Protein AF-A0A942K220-F1 (afdb_monomer_lite)

Foldseek 3Di:
DDDDDCPPPLKDQVLQVVLVVQVVVCVVVVNDDPCNVVSVVSNPPRVDIDRVCVVVVPDDPD

pLDDT: mean 70.27, std 12.7, range [39.34, 85.56]

Secondary structure (DSSP, 8-state):
---------SEEEHHHHHHHHHHHHHHHHT--STHHHHHHHHHT--S-EEEHHHHTT-----

Structure (mmCIF, N/CA/C/O backbone):
data_AF-A0A942K220-F1
#
_entry.id   AF-A0A942K220-F1
#
loop_
_atom_site.group_PDB
_atom_site.id
_atom_site.type_symbol
_atom_site.label_atom_id
_atom_site.label_alt_id
_atom_site.label_comp_id
_atom_site.label_asym_id
_atom_site.label_entity_id
_atom_site.label_seq_id
_atom_site.pdbx_PDB_ins_code
_atom_site.Cartn_x
_atom_site.Cartn_y
_atom_site.Cart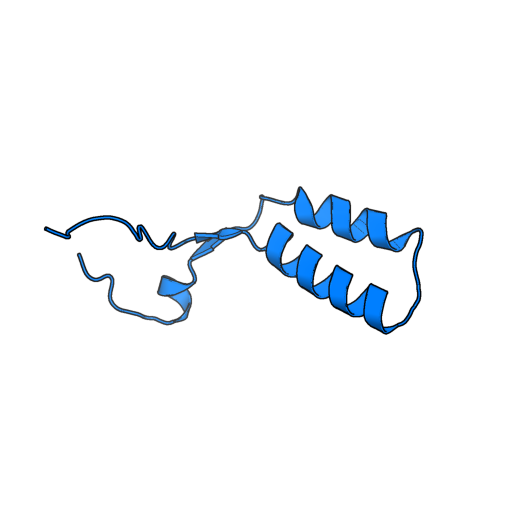n_z
_atom_site.occupancy
_atom_site.B_iso_or_equiv
_atom_site.auth_seq_id
_atom_site.auth_comp_id
_atom_site.auth_asym_id
_atom_site.auth_atom_id
_atom_site.pdbx_PDB_model_num
ATOM 1 N N . MET A 1 1 ? -20.037 25.377 18.747 1.00 43.88 1 MET A N 1
ATOM 2 C CA . MET A 1 1 ? -18.881 25.404 17.814 1.00 43.88 1 MET A CA 1
ATOM 3 C C . MET A 1 1 ? -17.735 24.713 18.549 1.00 43.88 1 MET A C 1
ATOM 5 O O . MET A 1 1 ? -17.326 25.264 19.551 1.00 43.88 1 MET A O 1
ATOM 9 N N . LYS A 1 2 ? -17.235 23.511 18.250 1.00 39.34 2 LYS A N 1
ATOM 10 C CA . LYS A 1 2 ? -17.019 22.772 16.999 1.00 39.34 2 LYS A CA 1
ATOM 11 C C . LYS A 1 2 ? -17.032 21.264 17.336 1.00 39.34 2 LYS A C 1
ATOM 13 O O . LYS A 1 2 ? -16.028 20.756 17.814 1.00 39.34 2 LYS A O 1
ATOM 18 N N . ASP A 1 3 ? -18.120 20.560 17.052 1.00 44.12 3 ASP A N 1
ATOM 19 C CA . ASP A 1 3 ? -18.188 19.097 17.176 1.00 44.12 3 ASP A CA 1
ATOM 20 C C . ASP A 1 3 ? -18.624 18.526 15.838 1.00 44.12 3 ASP A C 1
ATOM 22 O O . ASP A 1 3 ? -19.808 18.507 15.525 1.00 44.12 3 ASP A O 1
ATOM 26 N N . SER A 1 4 ? -17.636 18.198 15.010 1.00 47.62 4 SER A N 1
ATOM 27 C CA . SER A 1 4 ? -17.656 17.437 13.748 1.00 47.62 4 SER A CA 1
ATOM 28 C C . SER A 1 4 ? -16.261 17.687 13.158 1.00 47.62 4 SER A C 1
ATOM 30 O O . SER A 1 4 ? -15.826 18.831 13.113 1.00 47.62 4 SER A O 1
ATOM 32 N N . PHE A 1 5 ? -15.436 16.713 12.783 1.00 45.34 5 PHE A N 1
ATOM 33 C CA . PHE A 1 5 ? -15.443 16.255 11.389 1.00 45.34 5 PHE A CA 1
ATOM 34 C C . PHE A 1 5 ? -14.394 15.170 11.103 1.00 45.34 5 PHE A C 1
ATOM 36 O O . PHE A 1 5 ? -14.039 14.954 9.950 1.00 45.34 5 PHE A O 1
ATOM 43 N N . ILE A 1 6 ? -13.887 14.454 12.108 1.00 44.88 6 ILE A N 1
ATOM 44 C CA . ILE A 1 6 ? -12.975 13.336 11.839 1.00 44.88 6 ILE A CA 1
ATOM 45 C C . ILE A 1 6 ? -13.623 12.053 12.342 1.00 44.88 6 ILE A C 1
ATOM 47 O O . ILE A 1 6 ? -13.285 11.528 13.398 1.00 44.88 6 ILE A O 1
ATOM 51 N N . LYS A 1 7 ? -14.573 11.527 11.555 1.00 46.44 7 LYS A N 1
ATOM 52 C CA . LYS A 1 7 ? -14.877 10.091 11.584 1.00 46.44 7 LYS A CA 1
ATOM 53 C C . LYS A 1 7 ? -13.626 9.389 11.070 1.00 46.44 7 LYS A C 1
ATOM 55 O O . LYS A 1 7 ? -13.505 9.126 9.875 1.00 46.44 7 LYS A O 1
ATOM 60 N N . ILE A 1 8 ? -12.651 9.197 11.955 1.00 56.22 8 ILE A N 1
ATOM 61 C CA . ILE A 1 8 ? -11.455 8.426 11.646 1.00 56.22 8 ILE A CA 1
ATOM 62 C C . ILE A 1 8 ? -11.974 7.045 11.263 1.00 56.22 8 ILE A C 1
ATOM 64 O O . ILE A 1 8 ? -12.531 6.345 12.105 1.00 56.22 8 ILE A O 1
ATOM 68 N N . LYS A 1 9 ? -11.882 6.698 9.978 1.00 57.00 9 LYS A N 1
ATOM 69 C CA . LYS A 1 9 ? -12.295 5.379 9.516 1.00 57.00 9 LYS A CA 1
ATOM 70 C C . LYS A 1 9 ? -11.395 4.365 10.216 1.00 57.00 9 LYS A C 1
ATOM 72 O O . LYS A 1 9 ? -10.172 4.390 10.080 1.00 57.00 9 LYS A O 1
ATOM 77 N N . ASP A 1 10 ? -12.014 3.495 11.004 1.00 60.41 10 ASP A N 1
ATOM 78 C CA . ASP A 1 10 ? -11.327 2.431 11.745 1.00 60.41 10 ASP A CA 1
ATOM 79 C C . ASP A 1 10 ? -10.811 1.320 10.828 1.00 60.41 10 ASP A C 1
ATOM 81 O O . ASP A 1 10 ? -10.134 0.399 11.282 1.00 60.41 10 ASP A O 1
ATOM 85 N N . GLU A 1 11 ? -11.124 1.427 9.539 1.00 64.69 11 GLU A N 1
ATOM 86 C CA . GLU A 1 11 ? -10.823 0.485 8.480 1.00 64.69 11 GLU A CA 1
ATOM 87 C C . GLU A 1 11 ? -9.941 1.178 7.441 1.00 64.69 11 GLU A C 1
ATOM 89 O O . GLU A 1 11 ? -10.283 2.239 6.913 1.00 64.69 11 GLU A O 1
ATOM 94 N N . ILE A 1 12 ? -8.782 0.579 7.183 1.00 71.69 12 ILE A N 1
ATOM 95 C CA . ILE A 1 12 ? -7.862 0.989 6.124 1.00 71.69 12 ILE A CA 1
ATOM 96 C C . ILE A 1 12 ? -7.852 -0.133 5.093 1.00 71.69 12 ILE A C 1
ATOM 98 O O . ILE A 1 12 ? -7.580 -1.289 5.431 1.00 71.69 12 ILE A O 1
ATOM 102 N N . ALA A 1 13 ? -8.151 0.205 3.841 1.00 76.81 13 ALA A N 1
ATOM 103 C CA . ALA A 1 13 ? -7.998 -0.713 2.724 1.00 76.81 13 ALA A CA 1
ATOM 104 C C . ALA A 1 13 ? -6.502 -0.969 2.495 1.00 76.81 13 ALA A C 1
ATOM 106 O O . ALA A 1 13 ? -5.726 -0.036 2.265 1.00 76.81 13 ALA A O 1
ATOM 107 N N . LEU A 1 14 ? -6.084 -2.231 2.592 1.00 76.50 14 LEU A N 1
ATOM 108 C CA . LEU A 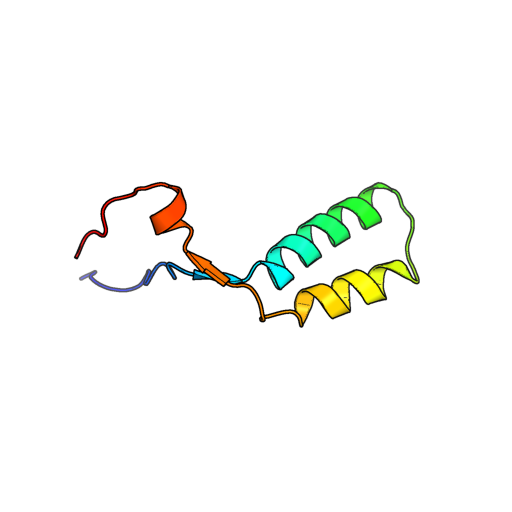1 14 ? -4.681 -2.606 2.428 1.00 76.50 14 LEU A CA 1
ATOM 109 C C . LEU A 1 14 ? -4.214 -2.513 0.977 1.00 76.50 14 LEU A C 1
ATOM 111 O O . LEU A 1 14 ? -3.043 -2.223 0.751 1.00 76.50 14 LEU A O 1
ATOM 115 N N . GLY A 1 15 ? -5.103 -2.747 0.009 1.00 80.62 15 GLY A N 1
ATOM 116 C CA . GLY A 1 15 ? -4.765 -2.699 -1.415 1.00 80.62 15 GLY A CA 1
ATOM 117 C C . GLY A 1 15 ? -4.179 -1.351 -1.834 1.00 80.62 15 GLY A C 1
ATOM 118 O O . GLY A 1 15 ? -3.015 -1.307 -2.242 1.00 80.62 15 GLY A O 1
ATOM 119 N N . PRO A 1 16 ? -4.906 -0.233 -1.638 1.00 81.94 16 PRO A N 1
ATOM 120 C CA . PRO A 1 16 ? -4.395 1.102 -1.937 1.00 81.94 16 PRO A CA 1
ATOM 121 C C . PRO A 1 16 ? -3.111 1.437 -1.170 1.00 81.94 16 PRO A C 1
ATOM 123 O O . PRO A 1 16 ? -2.201 2.045 -1.727 1.00 81.94 16 PRO A O 1
ATOM 126 N N . LEU A 1 17 ? -2.992 1.000 0.088 1.00 82.44 17 LEU A N 1
ATOM 127 C CA . LEU A 1 17 ? -1.794 1.235 0.898 1.00 82.44 17 LEU A CA 1
ATOM 128 C C . LEU A 1 17 ? -0.556 0.537 0.304 1.00 82.44 17 LEU A C 1
ATOM 130 O O . LEU A 1 17 ? 0.495 1.157 0.135 1.00 82.44 17 LEU A O 1
ATOM 134 N N . LEU A 1 18 ? -0.688 -0.746 -0.041 1.00 82.50 18 LEU A N 1
ATOM 135 C CA . LEU A 1 18 ? 0.377 -1.539 -0.656 1.00 82.50 18 LEU A CA 1
ATOM 136 C C . LEU A 1 18 ? 0.714 -1.038 -2.064 1.00 82.50 18 LEU A C 1
ATOM 138 O O . LEU A 1 18 ? 1.888 -1.010 -2.431 1.00 82.50 18 LEU A O 1
ATOM 142 N N . ALA A 1 19 ? -0.285 -0.586 -2.826 1.00 84.88 19 ALA A N 1
ATOM 143 C CA . ALA A 1 19 ? -0.088 0.024 -4.137 1.00 84.88 19 ALA A CA 1
ATOM 144 C C . ALA A 1 19 ? 0.791 1.283 -4.049 1.00 84.88 19 ALA A C 1
ATOM 146 O O . ALA A 1 19 ? 1.731 1.423 -4.830 1.00 84.88 19 ALA A O 1
ATOM 147 N N . VAL A 1 20 ? 0.543 2.162 -3.070 1.00 85.00 20 VAL A N 1
ATOM 148 C CA . VAL A 1 20 ? 1.351 3.378 -2.856 1.00 85.00 20 VAL A CA 1
ATOM 149 C C . VAL A 1 20 ? 2.788 3.033 -2.462 1.00 85.00 20 VAL A C 1
ATOM 151 O O . VAL A 1 20 ? 3.726 3.591 -3.028 1.00 85.00 20 VAL A O 1
ATOM 154 N N . LEU A 1 21 ? 2.978 2.093 -1.531 1.00 85.56 21 LEU A N 1
ATOM 155 C CA . LEU A 1 21 ? 4.310 1.628 -1.120 1.00 85.56 21 LEU A CA 1
ATOM 156 C C . LEU A 1 21 ? 5.103 1.050 -2.298 1.00 85.56 21 LEU A C 1
ATOM 158 O O . LEU A 1 21 ? 6.264 1.410 -2.502 1.00 85.56 21 LEU A O 1
ATOM 162 N N . LEU A 1 22 ? 4.463 0.196 -3.100 1.00 84.69 22 LEU A N 1
ATOM 163 C CA . LEU A 1 22 ? 5.076 -0.401 -4.284 1.00 84.69 22 LEU A CA 1
ATOM 164 C C . LEU A 1 22 ? 5.402 0.664 -5.339 1.00 84.69 22 LEU A C 1
ATOM 166 O O . LEU A 1 22 ? 6.471 0.624 -5.942 1.00 84.69 22 LEU A O 1
ATOM 170 N N . PHE A 1 23 ? 4.517 1.642 -5.532 1.00 84.62 23 PHE A N 1
ATOM 171 C CA . PHE A 1 23 ? 4.737 2.745 -6.460 1.00 84.62 23 PHE A CA 1
ATOM 172 C C . PHE A 1 23 ? 5.955 3.590 -6.071 1.00 84.62 23 PHE A C 1
ATOM 174 O O . PHE A 1 23 ? 6.826 3.816 -6.908 1.00 84.62 23 PHE A O 1
ATOM 181 N N . ILE A 1 24 ? 6.070 3.992 -4.800 1.00 84.44 24 ILE A N 1
ATOM 182 C CA . ILE A 1 24 ? 7.227 4.754 -4.298 1.00 84.44 24 ILE A CA 1
ATOM 183 C C . ILE A 1 24 ? 8.523 3.965 -4.510 1.00 84.44 24 ILE A C 1
ATOM 185 O O . ILE A 1 24 ? 9.524 4.524 -4.963 1.00 84.44 24 ILE A O 1
ATOM 189 N N . TYR A 1 25 ? 8.503 2.663 -4.228 1.00 84.94 25 TYR A N 1
ATOM 190 C CA . TYR A 1 25 ? 9.656 1.790 -4.429 1.00 84.94 25 TYR A CA 1
ATOM 191 C C . TYR A 1 25 ? 10.079 1.711 -5.905 1.00 84.94 25 TYR A C 1
ATOM 193 O O . TYR A 1 25 ? 11.252 1.902 -6.222 1.00 84.94 25 TYR A O 1
ATOM 201 N N . LEU A 1 26 ? 9.126 1.503 -6.819 1.00 83.94 26 LEU A N 1
ATOM 202 C CA . LEU A 1 26 ? 9.391 1.417 -8.260 1.00 83.94 26 LEU A CA 1
ATOM 203 C C . LEU A 1 26 ? 9.933 2.729 -8.834 1.00 83.94 26 LEU A C 1
ATOM 205 O O . LEU A 1 26 ? 10.902 2.713 -9.596 1.00 83.94 26 LEU A O 1
ATOM 209 N N . VAL A 1 27 ? 9.352 3.862 -8.424 1.00 83.31 27 VAL A N 1
ATOM 210 C CA . VAL A 1 27 ? 9.839 5.201 -8.788 1.00 83.31 27 VAL A CA 1
ATOM 211 C C . VAL A 1 27 ? 11.270 5.407 -8.286 1.00 83.31 27 VAL A C 1
ATOM 213 O O . VAL A 1 27 ? 12.102 5.922 -9.026 1.00 83.31 27 VAL A O 1
ATOM 216 N N . SER A 1 28 ? 11.586 4.949 -7.071 1.00 83.06 28 SER A N 1
ATOM 217 C CA . SER A 1 28 ? 12.925 5.102 -6.475 1.00 83.06 28 SER A CA 1
ATOM 218 C C . SER A 1 28 ? 14.014 4.289 -7.185 1.00 83.06 28 SER A C 1
ATOM 220 O O . SER A 1 28 ? 15.183 4.655 -7.120 1.00 83.06 28 SER A O 1
ATOM 222 N N . ILE A 1 29 ? 13.651 3.193 -7.857 1.00 85.12 29 ILE A N 1
ATOM 223 C CA . ILE A 1 29 ? 14.595 2.303 -8.560 1.00 85.12 29 ILE A CA 1
ATOM 224 C C . ILE A 1 29 ? 14.666 2.626 -10.064 1.00 85.12 29 ILE A C 1
ATOM 226 O O . ILE A 1 29 ? 15.537 2.126 -10.770 1.00 85.12 29 ILE A O 1
ATOM 230 N N . GLY A 1 30 ? 13.788 3.498 -10.571 1.00 74.81 30 GLY A N 1
ATOM 231 C CA . GLY A 1 30 ? 13.789 3.913 -11.977 1.00 74.81 30 GLY A CA 1
ATOM 232 C C . GLY A 1 30 ? 13.331 2.823 -12.955 1.00 74.81 30 GLY A C 1
ATOM 233 O O . GLY A 1 30 ? 13.630 2.901 -14.144 1.00 74.81 30 GLY A O 1
ATOM 234 N N . ILE A 1 31 ? 12.606 1.804 -12.478 1.00 71.00 31 ILE A N 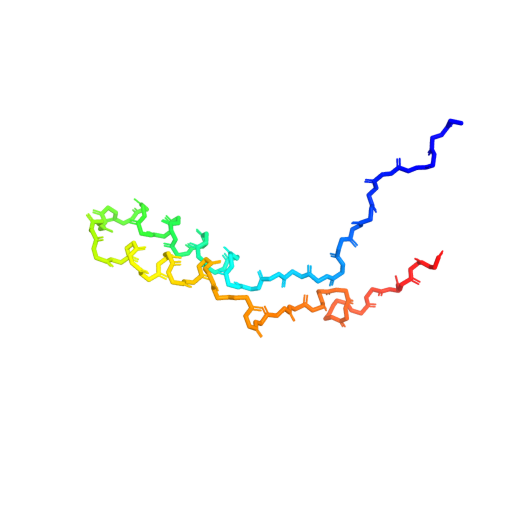1
ATOM 235 C CA . ILE A 1 31 ? 12.084 0.702 -13.301 1.00 71.00 31 ILE A CA 1
ATOM 236 C C . ILE A 1 31 ? 10.587 0.919 -13.516 1.00 71.00 31 ILE A C 1
ATOM 238 O O . ILE A 1 31 ? 9.790 0.721 -12.600 1.00 71.00 31 ILE A O 1
ATOM 242 N N . VAL A 1 32 ? 10.192 1.331 -14.723 1.00 72.50 32 VAL A N 1
ATOM 243 C CA . VAL A 1 32 ? 8.793 1.671 -15.026 1.00 72.50 32 VAL A CA 1
ATOM 244 C C . VAL A 1 32 ? 8.477 1.332 -16.484 1.00 72.50 32 VAL A C 1
ATOM 246 O O . VAL A 1 32 ? 8.788 2.115 -17.380 1.00 72.50 32 VAL A O 1
ATOM 249 N N . PRO A 1 33 ? 7.918 0.139 -16.763 1.00 67.81 33 PRO A N 1
ATOM 250 C CA . PRO A 1 33 ? 6.569 0.170 -17.350 1.00 67.81 33 PRO A CA 1
ATOM 251 C C . PRO A 1 33 ? 5.591 -0.920 -16.862 1.00 67.81 33 PRO A C 1
ATOM 253 O O . PRO A 1 33 ? 4.433 -0.611 -16.594 1.00 67.81 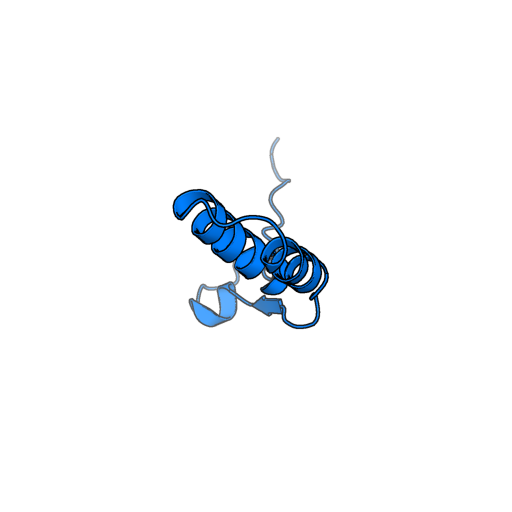33 PRO A O 1
ATOM 256 N N . TRP A 1 34 ? 5.998 -2.188 -16.730 1.00 72.31 34 TRP A N 1
ATOM 257 C CA . TRP A 1 34 ? 5.043 -3.297 -16.542 1.00 72.31 34 TRP A CA 1
ATOM 258 C C . TRP A 1 34 ? 4.584 -3.471 -15.089 1.00 72.31 34 TRP A C 1
ATOM 260 O O . TRP A 1 34 ? 3.462 -3.906 -1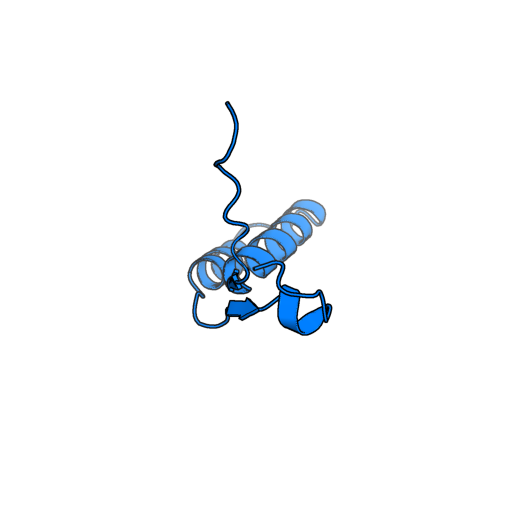4.836 1.00 72.31 34 TRP A O 1
ATOM 270 N N . GLN A 1 35 ? 5.404 -3.071 -14.119 1.00 73.25 35 GLN A N 1
ATOM 271 C CA . GLN A 1 35 ? 5.077 -3.164 -12.695 1.00 73.25 35 GLN A CA 1
ATOM 272 C C . GLN A 1 35 ? 4.003 -2.151 -12.266 1.00 73.25 35 GLN A C 1
ATOM 274 O O . GLN A 1 35 ? 3.342 -2.358 -11.248 1.00 73.25 35 GLN A O 1
ATOM 279 N N . LEU A 1 36 ? 3.752 -1.102 -13.062 1.00 75.31 36 LEU A N 1
ATOM 280 C CA . LEU A 1 36 ? 2.610 -0.203 -12.854 1.00 75.31 36 LEU A CA 1
ATOM 281 C C . LEU A 1 36 ? 1.271 -0.939 -12.976 1.00 75.31 36 LEU A C 1
ATOM 283 O O . LEU A 1 36 ? 0.305 -0.557 -12.319 1.00 75.31 36 LEU A O 1
ATOM 287 N N . PHE A 1 37 ? 1.217 -2.023 -13.755 1.00 77.81 37 PHE A N 1
ATOM 288 C CA . PHE A 1 37 ? 0.030 -2.871 -13.836 1.00 77.81 37 PHE A CA 1
ATOM 289 C C . PHE A 1 37 ? -0.276 -3.538 -12.488 1.00 77.81 37 PHE A C 1
ATOM 291 O O . PHE A 1 37 ? -1.430 -3.604 -12.073 1.00 77.81 37 PHE A O 1
ATOM 298 N N . ILE A 1 38 ? 0.764 -3.957 -11.760 1.00 79.69 38 ILE A N 1
ATOM 299 C CA . ILE A 1 38 ? 0.633 -4.536 -10.416 1.00 79.69 38 ILE A CA 1
ATOM 300 C C . ILE A 1 38 ? 0.145 -3.469 -9.431 1.00 79.69 38 ILE A C 1
ATOM 302 O O . ILE A 1 38 ? -0.752 -3.740 -8.637 1.00 79.69 38 ILE A O 1
ATOM 306 N N . VAL A 1 39 ? 0.670 -2.242 -9.516 1.00 80.50 39 VAL A N 1
ATOM 307 C CA . VAL A 1 39 ? 0.196 -1.104 -8.705 1.00 80.50 39 VAL A CA 1
ATOM 308 C C . VAL A 1 39 ? -1.287 -0.821 -8.974 1.00 80.50 39 VAL A C 1
ATOM 310 O O . VAL A 1 39 ? -2.063 -0.685 -8.030 1.00 80.50 39 VAL A O 1
ATOM 313 N N . ALA A 1 40 ? -1.706 -0.786 -10.243 1.00 79.56 40 ALA A N 1
ATOM 314 C CA . ALA A 1 40 ? -3.100 -0.555 -10.624 1.00 79.56 40 ALA A CA 1
ATOM 315 C C . ALA A 1 40 ? -4.034 -1.695 -10.176 1.00 79.56 40 ALA A C 1
ATOM 317 O O . ALA A 1 40 ? -5.155 -1.434 -9.732 1.00 79.56 40 ALA A O 1
ATOM 318 N N . MET A 1 41 ? -3.576 -2.950 -10.238 1.00 80.06 41 MET A N 1
ATOM 319 C CA . MET A 1 41 ? -4.314 -4.088 -9.682 1.00 80.06 41 MET A CA 1
ATOM 320 C C . MET A 1 41 ? -4.451 -3.989 -8.162 1.00 80.06 41 MET A C 1
ATOM 322 O O . MET A 1 41 ? -5.556 -4.146 -7.648 1.00 80.06 41 MET A O 1
ATOM 326 N N . LEU A 1 42 ? -3.366 -3.684 -7.444 1.00 81.50 42 LEU A N 1
ATOM 327 C CA . LEU A 1 42 ? -3.387 -3.527 -5.986 1.00 81.50 42 LEU A CA 1
ATOM 328 C C . LEU A 1 42 ? -4.282 -2.364 -5.547 1.00 81.50 42 LEU A C 1
ATOM 330 O O . LEU A 1 42 ? -4.971 -2.474 -4.538 1.00 81.50 42 LEU A O 1
ATOM 334 N N . TRP A 1 43 ? -4.336 -1.282 -6.326 1.00 80.88 43 TRP A N 1
ATOM 335 C CA . TRP A 1 43 ? -5.219 -0.147 -6.053 1.00 80.88 43 TRP A CA 1
ATOM 336 C C . TRP A 1 43 ? -6.703 -0.527 -6.100 1.00 80.88 43 TRP A C 1
ATOM 338 O O . TRP A 1 43 ? -7.491 -0.044 -5.292 1.00 80.88 43 TRP A O 1
ATOM 348 N N . ASN A 1 44 ? -7.079 -1.418 -7.020 1.00 80.00 44 ASN A N 1
ATOM 349 C CA . ASN A 1 44 ? -8.448 -1.928 -7.144 1.00 80.00 44 ASN A CA 1
ATOM 350 C C . ASN A 1 44 ? -8.730 -3.131 -6.227 1.00 80.00 44 ASN A C 1
ATOM 352 O O . ASN A 1 44 ? -9.854 -3.632 -6.186 1.00 80.00 44 ASN A O 1
ATOM 356 N N . PHE A 1 45 ? -7.727 -3.612 -5.491 1.00 74.75 45 PHE A N 1
ATOM 357 C CA . PHE A 1 45 ? -7.871 -4.749 -4.595 1.00 74.75 45 PHE A CA 1
ATOM 358 C C . PHE A 1 45 ? -8.420 -4.302 -3.234 1.00 74.75 45 PHE A C 1
ATOM 360 O O . PHE A 1 45 ? -7.679 -4.085 -2.277 1.00 74.75 45 PHE A O 1
ATOM 367 N N . ASP A 1 46 ? -9.744 -4.188 -3.141 1.00 66.06 46 ASP A N 1
ATOM 368 C CA . ASP A 1 46 ? -10.445 -3.785 -1.909 1.00 66.06 46 ASP A CA 1
ATOM 369 C C . ASP A 1 46 ? -10.870 -4.979 -1.028 1.00 66.06 46 ASP A C 1
ATOM 371 O O . ASP A 1 46 ? -11.620 -4.851 -0.066 1.00 66.06 46 ASP A O 1
ATOM 375 N N . ALA A 1 47 ? -10.392 -6.186 -1.343 1.00 66.38 47 ALA A N 1
ATOM 376 C CA . ALA A 1 47 ? -10.815 -7.407 -0.654 1.00 66.38 47 ALA A CA 1
ATOM 377 C C . ALA A 1 47 ? -10.289 -7.517 0.790 1.00 66.38 47 ALA A C 1
ATOM 379 O O . ALA A 1 47 ? -10.772 -8.349 1.558 1.00 66.38 47 ALA A O 1
ATOM 380 N N . VAL A 1 48 ? -9.291 -6.710 1.171 1.00 67.31 48 VAL A N 1
ATOM 381 C CA . VAL A 1 48 ? -8.657 -6.790 2.490 1.00 67.31 48 VAL A CA 1
ATOM 382 C C . VAL A 1 48 ? -8.648 -5.421 3.161 1.00 67.31 48 VAL A C 1
ATOM 384 O O . VAL A 1 48 ? -7.818 -4.557 2.877 1.00 67.31 48 VAL A O 1
ATOM 387 N N . THR A 1 49 ? -9.554 -5.249 4.116 1.00 70.88 49 THR A N 1
ATOM 388 C CA . THR A 1 49 ? -9.608 -4.086 5.004 1.00 70.88 49 THR A CA 1
ATOM 389 C C . THR A 1 49 ? -9.055 -4.458 6.374 1.00 70.88 49 THR A C 1
ATOM 391 O O . THR A 1 49 ? -9.558 -5.378 7.026 1.00 70.88 49 THR A O 1
ATOM 394 N N . ILE A 1 50 ? -8.043 -3.734 6.850 1.00 71.38 50 ILE A N 1
ATOM 395 C CA . ILE A 1 50 ? -7.530 -3.901 8.209 1.00 71.38 50 ILE A CA 1
ATOM 396 C C . ILE A 1 50 ? -8.231 -2.938 9.158 1.00 71.38 50 ILE A C 1
ATOM 398 O O . ILE A 1 50 ? -8.248 -1.724 8.951 1.00 71.38 50 ILE A O 1
ATOM 402 N N . ARG A 1 51 ? -8.722 -3.489 10.272 1.00 71.81 51 ARG A N 1
ATOM 403 C CA . ARG A 1 51 ? -9.166 -2.711 11.430 1.00 71.81 51 ARG A CA 1
ATOM 404 C C . ARG A 1 51 ? -7.972 -2.292 12.278 1.00 71.81 51 ARG A C 1
ATOM 406 O O . ARG A 1 51 ? -7.638 -2.957 13.260 1.00 71.81 51 ARG A O 1
ATOM 413 N N . TRP A 1 52 ? -7.317 -1.200 11.898 1.00 71.50 52 TRP A N 1
ATOM 414 C CA . TRP A 1 52 ? -6.049 -0.774 12.502 1.00 71.50 52 TRP A CA 1
ATOM 415 C C . TRP A 1 52 ? -6.181 -0.482 14.008 1.00 71.50 52 TRP A C 1
ATOM 417 O O . TRP A 1 52 ? -5.287 -0.822 14.782 1.00 71.50 52 TRP A O 1
ATOM 427 N N . ARG A 1 53 ? -7.341 0.017 14.465 1.00 64.88 53 ARG A N 1
ATOM 428 C CA . ARG A 1 53 ? -7.607 0.214 15.903 1.00 64.88 53 ARG A CA 1
ATOM 429 C C . ARG A 1 53 ? -7.656 -1.086 16.706 1.00 64.88 53 ARG A C 1
ATOM 431 O O . ARG A 1 53 ? -7.202 -1.102 17.848 1.00 64.88 53 ARG A O 1
ATOM 438 N N . LYS A 1 54 ? -8.164 -2.182 16.119 1.00 65.12 54 LYS A N 1
ATOM 439 C CA . LYS A 1 54 ? -8.163 -3.506 16.772 1.00 65.12 54 LYS A CA 1
ATOM 440 C C . LYS A 1 54 ? -6.748 -4.070 16.889 1.00 65.12 54 LYS A C 1
ATOM 442 O O . LYS A 1 54 ? -6.440 -4.695 17.898 1.00 65.12 54 LYS A O 1
ATOM 447 N N . LEU A 1 55 ? -5.892 -3.821 15.896 1.00 64.81 55 LEU A N 1
ATOM 448 C CA . LEU A 1 55 ? -4.490 -4.247 15.928 1.00 64.81 55 LEU A CA 1
ATOM 449 C C . LEU A 1 55 ? -3.681 -3.502 16.995 1.00 64.81 55 LEU A C 1
ATOM 451 O O . LEU A 1 55 ? -2.892 -4.121 17.701 1.00 64.81 55 LEU A O 1
ATOM 455 N N . LEU A 1 56 ? -3.917 -2.197 17.161 1.00 69.62 56 LEU A N 1
ATOM 456 C CA . LEU A 1 56 ? -3.209 -1.375 18.149 1.00 69.62 56 LEU A CA 1
ATOM 457 C C . LEU A 1 56 ? -3.806 -1.441 19.565 1.00 69.62 56 LEU A C 1
ATOM 459 O O . LEU A 1 56 ? -3.321 -0.747 20.454 1.00 69.62 56 LEU A O 1
ATOM 463 N N . LYS A 1 57 ? -4.853 -2.255 19.788 1.00 64.62 57 LYS A N 1
ATOM 464 C CA . LYS A 1 57 ? -5.591 -2.354 21.065 1.00 64.62 57 LYS A CA 1
ATOM 465 C C . LYS A 1 57 ? -5.990 -0.984 21.636 1.00 64.62 57 LYS A C 1
ATOM 467 O O . LYS A 1 57 ? -6.055 -0.806 22.850 1.00 64.62 57 LYS A O 1
ATOM 472 N N . LEU A 1 58 ? -6.247 -0.008 20.766 1.00 63.66 58 LEU A N 1
ATOM 473 C CA . LEU A 1 58 ? -6.640 1.327 21.199 1.00 63.66 58 LEU A CA 1
ATOM 474 C C . LEU A 1 58 ? -8.102 1.291 21.658 1.00 63.66 58 LEU A C 1
ATOM 476 O O . LEU A 1 58 ? -8.941 0.719 20.952 1.00 63.66 58 LEU A O 1
ATOM 480 N N . PRO A 1 59 ? -8.436 1.887 22.816 1.00 57.56 59 PRO A N 1
ATOM 481 C CA . PRO A 1 59 ? -9.814 1.940 23.269 1.00 57.56 59 PRO A CA 1
ATOM 482 C C . PRO A 1 59 ? 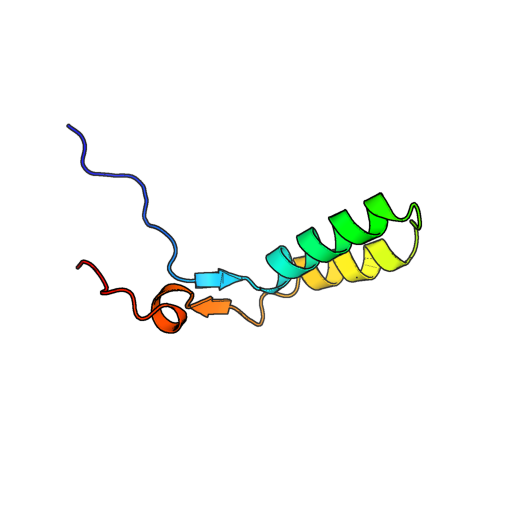-10.660 2.714 22.250 1.00 57.56 59 PRO A C 1
ATOM 484 O O . PRO A 1 59 ? -10.305 3.811 21.815 1.00 57.56 59 PRO A O 1
ATOM 487 N N . LEU A 1 60 ? -11.790 2.124 21.852 1.00 59.75 60 LEU A N 1
ATOM 488 C CA . LEU A 1 60 ? -12.823 2.816 21.089 1.00 59.75 60 LEU A CA 1
ATOM 489 C C . LEU A 1 60 ? -13.423 3.881 22.012 1.00 59.75 60 LEU A C 1
ATOM 491 O O . LEU A 1 60 ? -14.230 3.559 22.882 1.00 59.75 60 LEU A O 1
ATOM 495 N N . VAL A 1 61 ? -12.985 5.132 21.865 1.00 59.91 61 VAL A N 1
ATOM 496 C CA . VAL A 1 61 ? -13.666 6.277 22.481 1.00 59.91 61 VAL A CA 1
ATOM 497 C C . VAL A 1 61 ? -15.048 6.348 21.826 1.00 59.91 61 VAL A C 1
ATOM 499 O O . VAL A 1 61 ? -15.130 6.588 20.621 1.00 59.91 61 VAL A O 1
ATOM 502 N N . LYS A 1 62 ? -16.081 5.986 22.597 1.00 47.62 62 LYS A N 1
ATOM 503 C CA . LYS A 1 62 ? -17.492 5.987 22.186 1.00 47.62 62 LYS A CA 1
ATOM 504 C C . LYS A 1 62 ? -18.010 7.402 21.983 1.00 47.62 62 LYS A C 1
ATOM 506 O O . LYS A 1 62 ? -17.610 8.276 22.781 1.00 47.62 62 LYS A O 1
#

Radius of gyration: 16.12 Å; chains: 1; bounding box: 34×33×41 Å

Sequence (62 aa):
MKDSFIKIKDEIALGPLLAVLLFIYLVSIGIVPWQLFIVAMLWNFDAVTIRWRKLLKLPLVK